Protein AF-A0A3D3UJP1-F1 (afdb_monomer_lite)

Foldseek 3Di:
DVVVVVVVVVVVVVVVVVVVVVVCCVPPVVLVVLLVVLVVCVVVVNLVDDQPLCPPPDPSVVSSVVSVVVSVVSVVVVVVVVVVVVVVVVVVVVVVVVVVVVVVVVVVVVVVVVVVVVVVVD

pLDDT: mean 93.71, std 5.66, range [50.44, 97.94]

Secondary structure (DSSP, 8-state):
-HHHHHHHHHHHHHHHHHHHHHHHIIIIIHHHHHHHHHHHHHHTT------TTTT--SHHHHHHHHHHHHHHHHHHHHHHHHHHHHHHHHHHHHHHHHHHHHHHHHHHHHHHHHHHHHHH--

Radius of gyration: 36.45 Å; chains: 1; bounding box: 83×22×114 Å

Sequence (122 aa):
QLLIATAGFIAILLGVIFFACRMMGTRLTAPLAVLWQNMRALADGDHSVEIAGTDRRDEIGDMARSVLIFRDAAVENQKLATARVREQEVKNQRTEQIAELCRLFERNAEESLESFVHASSE

Structure (mmCIF, N/CA/C/O backbone):
data_AF-A0A3D3UJP1-F1
#
_entry.id   AF-A0A3D3UJP1-F1
#
loop_
_atom_site.group_PDB
_atom_site.id
_atom_site.type_symbol
_atom_site.label_atom_id
_atom_site.label_alt_id
_atom_site.label_comp_id
_atom_site.label_asym_id
_atom_site.label_entity_id
_atom_site.label_seq_id
_atom_site.pdbx_PDB_ins_code
_atom_site.Cartn_x
_atom_site.Cartn_y
_atom_site.Cartn_z
_atom_site.occupancy
_atom_site.B_iso_or_equiv
_atom_site.auth_seq_id
_atom_site.auth_comp_id
_atom_site.auth_asym_id
_atom_site.auth_atom_id
_atom_site.pdbx_PDB_model_num
ATOM 1 N N . GLN A 1 1 ? 35.139 5.011 -49.052 1.00 80.94 1 GLN A N 1
ATOM 2 C CA . GLN A 1 1 ? 34.713 3.707 -48.491 1.00 80.94 1 GLN A CA 1
ATOM 3 C C . GLN A 1 1 ? 34.881 3.664 -46.970 1.00 80.94 1 GLN A C 1
ATOM 5 O O . GLN A 1 1 ? 33.887 3.441 -46.295 1.00 80.94 1 GLN A O 1
ATOM 10 N N . LEU A 1 2 ? 36.062 3.977 -46.417 1.00 90.19 2 LEU A N 1
ATOM 11 C CA . LEU A 1 2 ? 36.317 3.935 -44.963 1.00 90.19 2 LEU A CA 1
ATOM 12 C C . LEU A 1 2 ? 35.412 4.877 -44.133 1.00 90.19 2 LEU A C 1
ATOM 14 O O . LEU A 1 2 ? 34.866 4.445 -43.129 1.00 90.19 2 LEU A O 1
ATOM 18 N N . LEU A 1 3 ? 35.152 6.105 -44.607 1.00 92.31 3 LEU A N 1
ATOM 19 C CA . LEU A 1 3 ? 34.227 7.053 -43.950 1.00 92.31 3 LEU A CA 1
ATOM 20 C C . LEU A 1 3 ? 32.760 6.584 -43.926 1.00 92.31 3 LEU A C 1
ATOM 22 O O . LEU A 1 3 ? 32.035 6.853 -42.976 1.00 92.31 3 LEU A O 1
ATOM 26 N N . ILE A 1 4 ? 32.313 5.880 -44.970 1.00 93.19 4 ILE A N 1
ATOM 27 C CA . ILE A 1 4 ? 30.943 5.343 -45.037 1.00 93.19 4 ILE A CA 1
ATOM 28 C C . ILE A 1 4 ? 30.816 4.163 -44.065 1.00 93.19 4 ILE A C 1
ATOM 30 O O . ILE A 1 4 ? 29.819 4.051 -43.357 1.00 93.19 4 ILE A O 1
ATOM 34 N N . ALA A 1 5 ? 31.851 3.321 -43.984 1.00 93.06 5 ALA A N 1
ATOM 35 C CA . ALA A 1 5 ? 31.901 2.212 -43.038 1.00 93.06 5 ALA A CA 1
ATOM 36 C C . ALA A 1 5 ? 31.912 2.695 -41.576 1.00 93.06 5 ALA A C 1
ATOM 38 O O . ALA A 1 5 ? 31.168 2.161 -40.755 1.00 93.06 5 ALA A O 1
ATOM 39 N N . THR A 1 6 ? 32.689 3.734 -41.246 1.00 94.75 6 THR A N 1
ATOM 40 C CA . THR A 1 6 ? 32.712 4.299 -39.886 1.00 94.75 6 THR A CA 1
ATOM 41 C C . THR A 1 6 ? 31.397 4.983 -39.520 1.00 94.75 6 THR A C 1
ATOM 43 O O . THR A 1 6 ? 30.899 4.774 -38.416 1.00 94.75 6 THR A O 1
ATOM 46 N N . ALA A 1 7 ? 30.785 5.735 -40.440 1.00 95.31 7 ALA A N 1
ATOM 47 C CA . ALA A 1 7 ? 29.471 6.339 -40.218 1.00 95.31 7 ALA A CA 1
ATOM 48 C C . ALA A 1 7 ? 28.380 5.278 -39.988 1.00 95.31 7 ALA A C 1
ATOM 50 O O . ALA A 1 7 ? 27.574 5.412 -39.067 1.00 95.31 7 ALA A O 1
ATOM 51 N N . GLY A 1 8 ? 28.392 4.191 -40.769 1.00 96.81 8 GLY A N 1
ATOM 52 C CA . GLY A 1 8 ? 27.485 3.058 -40.575 1.00 96.81 8 GLY A CA 1
ATOM 53 C C . GLY A 1 8 ? 27.662 2.391 -39.209 1.00 96.81 8 GLY A C 1
ATOM 54 O O . GLY A 1 8 ? 26.680 2.120 -38.522 1.00 96.81 8 GLY A O 1
ATOM 55 N N . PHE A 1 9 ? 28.908 2.194 -38.771 1.00 97.19 9 PHE A N 1
ATOM 56 C CA . PHE A 1 9 ? 29.202 1.622 -37.456 1.00 97.19 9 PHE A CA 1
ATOM 57 C C . PHE A 1 9 ? 28.700 2.504 -36.303 1.00 97.19 9 PHE A C 1
ATOM 59 O O . PHE A 1 9 ? 28.054 2.007 -35.381 1.00 97.19 9 PHE A O 1
ATOM 66 N N . ILE A 1 10 ? 28.925 3.821 -36.379 1.00 97.50 10 ILE A N 1
ATOM 67 C CA . ILE A 1 10 ? 28.427 4.777 -35.378 1.00 97.50 10 ILE A CA 1
ATOM 68 C C . ILE A 1 10 ? 26.895 4.763 -35.332 1.00 97.50 10 ILE A C 1
ATOM 70 O O . ILE A 1 10 ? 26.317 4.723 -34.247 1.00 97.50 10 ILE A O 1
ATOM 74 N N . ALA A 1 11 ? 26.227 4.746 -36.489 1.00 97.44 11 ALA A N 1
ATOM 75 C CA . ALA A 1 11 ? 24.769 4.697 -36.551 1.00 97.44 11 ALA A CA 1
ATOM 76 C C . ALA A 1 11 ? 24.201 3.430 -35.887 1.00 97.44 11 ALA A C 1
ATOM 78 O O . ALA A 1 11 ? 23.227 3.513 -35.138 1.00 97.44 11 ALA A O 1
ATOM 79 N N . ILE A 1 12 ? 24.835 2.271 -36.098 1.00 97.69 12 ILE A N 1
ATOM 80 C CA . ILE A 1 12 ? 24.441 1.012 -35.447 1.00 97.69 12 ILE A CA 1
ATOM 81 C C . ILE A 1 12 ? 24.625 1.107 -33.931 1.00 97.69 12 ILE A C 1
ATOM 83 O O . ILE A 1 12 ? 23.706 0.762 -33.190 1.00 97.69 12 ILE A O 1
ATOM 87 N N . LEU A 1 13 ? 25.770 1.609 -33.457 1.00 97.81 13 LEU A N 1
ATOM 88 C CA . LEU A 1 13 ? 26.019 1.769 -32.021 1.00 97.81 13 LEU A CA 1
ATOM 89 C C . LEU A 1 13 ? 24.984 2.681 -31.356 1.00 97.81 13 LEU A C 1
ATOM 91 O O . LEU A 1 13 ? 24.430 2.324 -30.316 1.00 97.81 13 LEU A O 1
ATOM 95 N N . LEU A 1 14 ? 24.673 3.824 -31.972 1.00 97.94 14 LEU A N 1
ATOM 96 C CA . LEU A 1 14 ? 23.639 4.732 -31.472 1.00 97.94 14 LEU A CA 1
ATOM 97 C C . LEU A 1 14 ? 22.260 4.064 -31.463 1.00 97.94 14 LEU A C 1
ATOM 99 O O . LEU A 1 14 ? 21.518 4.214 -30.492 1.00 97.94 14 LEU A O 1
ATOM 103 N N . GLY A 1 15 ? 21.937 3.281 -32.495 1.00 97.94 15 GLY A N 1
ATOM 104 C CA . GLY A 1 15 ? 20.704 2.498 -32.555 1.00 97.94 15 GLY A CA 1
ATOM 105 C C . GLY A 1 15 ? 20.591 1.475 -31.420 1.00 97.94 15 GLY A C 1
ATOM 106 O O . GLY A 1 15 ? 19.545 1.384 -30.777 1.00 97.94 15 GLY A O 1
ATOM 107 N N . VAL A 1 16 ? 21.673 0.749 -31.121 1.00 97.50 16 VAL A N 1
ATOM 108 C CA . VAL A 1 16 ? 21.720 -0.231 -30.021 1.00 97.50 16 VAL A CA 1
ATOM 109 C C . VAL A 1 16 ? 21.561 0.453 -28.665 1.00 97.50 16 VAL A C 1
ATOM 111 O O . VAL A 1 16 ? 20.759 -0.003 -27.850 1.00 97.50 16 VAL A O 1
ATOM 114 N N . ILE A 1 17 ? 22.267 1.563 -28.429 1.00 96.94 17 ILE A N 1
ATOM 115 C CA . ILE A 1 17 ? 22.157 2.330 -27.178 1.00 96.94 17 ILE A CA 1
ATOM 116 C C . ILE A 1 17 ? 20.730 2.852 -27.002 1.00 96.94 17 ILE A C 1
ATOM 118 O O . ILE A 1 17 ? 20.131 2.675 -25.942 1.00 96.94 17 ILE A O 1
ATOM 122 N N . PHE A 1 18 ? 20.154 3.445 -28.049 1.00 96.69 18 PHE A N 1
ATOM 123 C CA . PHE A 1 18 ? 18.784 3.945 -28.014 1.00 96.69 18 PHE A CA 1
ATOM 124 C C . PHE A 1 18 ? 17.777 2.831 -27.687 1.00 96.69 18 PHE A C 1
ATOM 126 O O . PHE A 1 18 ? 16.910 3.003 -26.825 1.00 96.6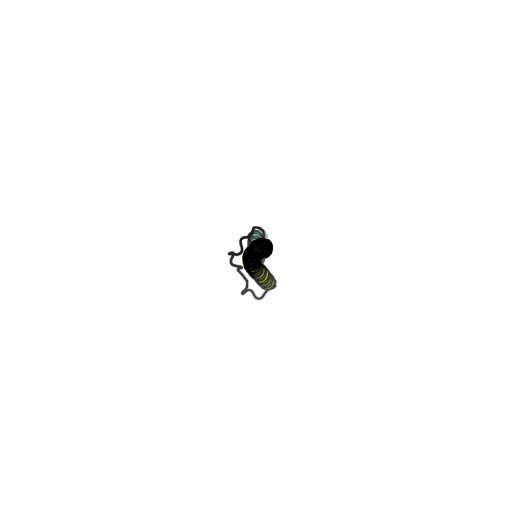9 18 PHE A O 1
ATOM 133 N N . PHE A 1 19 ? 17.919 1.665 -28.324 1.00 96.62 19 PHE A N 1
ATOM 134 C CA . PHE A 1 19 ? 17.064 0.509 -28.068 1.00 96.62 19 PHE A CA 1
ATOM 135 C C . PHE A 1 19 ? 17.215 -0.021 -26.635 1.00 96.62 19 PHE A C 1
ATOM 137 O O . PHE A 1 19 ? 16.209 -0.267 -25.964 1.00 96.62 19 PHE A O 1
ATOM 144 N N . ALA A 1 20 ? 18.448 -0.137 -26.135 1.00 94.62 20 ALA A N 1
ATOM 145 C CA . ALA A 1 20 ? 18.727 -0.572 -24.768 1.00 94.62 20 ALA A CA 1
ATOM 146 C C . ALA A 1 20 ? 18.102 0.377 -23.732 1.00 94.62 20 ALA A C 1
ATOM 148 O O . ALA A 1 20 ? 17.385 -0.081 -22.840 1.00 94.62 20 ALA A O 1
ATOM 149 N N . CYS A 1 21 ? 18.278 1.693 -23.892 1.00 93.94 21 CYS A N 1
ATOM 150 C CA . CYS A 1 21 ? 17.669 2.700 -23.018 1.00 93.94 21 CYS A CA 1
ATOM 151 C C . CYS A 1 21 ? 16.139 2.595 -23.001 1.00 93.94 21 CYS A C 1
ATOM 153 O O . CYS A 1 21 ? 15.518 2.596 -21.936 1.00 93.94 21 CYS A O 1
ATOM 155 N N . ARG A 1 22 ? 15.515 2.448 -24.177 1.00 95.00 22 ARG A N 1
ATOM 156 C CA . ARG A 1 22 ? 14.058 2.298 -24.294 1.00 95.00 22 ARG A CA 1
ATOM 157 C C . ARG A 1 22 ? 13.554 1.013 -23.625 1.00 95.00 22 ARG A C 1
ATOM 159 O O . ARG A 1 22 ? 12.514 1.026 -22.961 1.00 95.00 22 ARG A O 1
ATOM 166 N N . MET A 1 23 ? 14.284 -0.090 -23.773 1.00 93.00 23 MET A N 1
ATOM 167 C CA . MET A 1 23 ? 13.940 -1.358 -23.130 1.00 93.00 23 MET A CA 1
ATOM 168 C C . MET A 1 23 ? 14.053 -1.260 -21.603 1.00 93.00 23 MET A C 1
ATOM 170 O O . MET A 1 23 ? 13.170 -1.723 -20.886 1.00 93.00 23 MET A O 1
ATOM 174 N N . MET A 1 24 ? 15.101 -0.615 -21.095 1.00 90.94 24 MET A N 1
ATOM 175 C CA . MET A 1 24 ? 15.329 -0.472 -19.657 1.00 90.94 24 MET A CA 1
ATOM 176 C C . MET A 1 24 ? 14.267 0.419 -18.997 1.00 90.94 24 MET A C 1
ATOM 178 O O . MET A 1 24 ? 13.715 0.055 -17.958 1.00 90.94 24 MET A O 1
ATOM 182 N N . GLY A 1 25 ? 13.888 1.522 -19.653 1.00 88.12 25 GLY A N 1
ATOM 183 C CA . GLY A 1 25 ? 12.824 2.405 -19.171 1.00 88.12 25 GLY A CA 1
ATOM 184 C C . GLY A 1 25 ? 11.466 1.706 -19.046 1.00 88.12 25 GLY A C 1
ATOM 185 O O . GLY A 1 25 ? 10.752 1.910 -18.067 1.00 88.12 25 GLY A O 1
ATOM 186 N N . THR A 1 26 ? 11.123 0.836 -19.999 1.00 88.38 26 THR A N 1
ATOM 187 C CA . THR A 1 26 ? 9.838 0.112 -20.002 1.00 88.38 26 THR A CA 1
ATOM 188 C C . THR A 1 26 ? 9.816 -1.098 -19.069 1.00 88.38 26 THR A C 1
ATOM 190 O O . THR A 1 26 ? 8.762 -1.432 -18.531 1.00 88.38 26 THR A O 1
ATOM 193 N N . ARG A 1 27 ? 10.959 -1.757 -18.847 1.00 89.19 27 ARG A N 1
ATOM 194 C CA . ARG A 1 27 ? 11.024 -2.979 -18.029 1.00 89.19 27 ARG A CA 1
ATOM 195 C C . ARG A 1 27 ? 11.295 -2.731 -16.550 1.00 89.19 27 ARG A C 1
ATOM 197 O O . ARG A 1 27 ? 10.809 -3.517 -15.738 1.00 89.19 27 ARG A O 1
ATOM 204 N N . LEU A 1 28 ? 12.037 -1.672 -16.218 1.00 90.31 28 LEU A N 1
ATOM 205 C CA . LEU A 1 28 ? 12.448 -1.352 -14.847 1.00 90.31 28 LEU A CA 1
ATOM 206 C C . LEU A 1 28 ? 11.873 -0.012 -14.383 1.00 90.31 28 LEU A C 1
ATOM 208 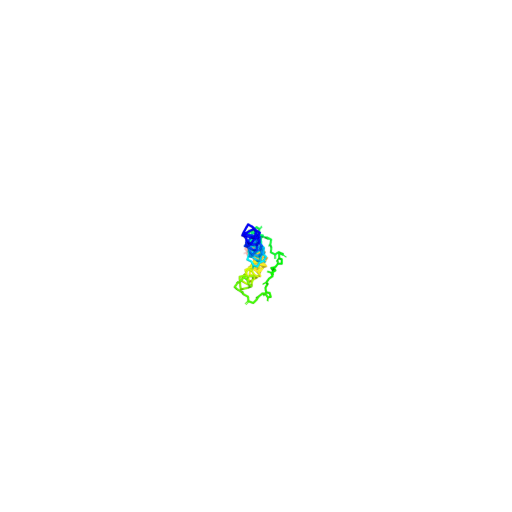O O . LEU A 1 28 ? 11.087 0.024 -13.441 1.00 90.31 28 LEU A O 1
ATOM 212 N N . THR A 1 29 ? 12.245 1.090 -15.039 1.00 93.31 29 THR A N 1
ATOM 213 C CA . THR A 1 29 ? 11.990 2.441 -14.508 1.00 93.31 29 THR A CA 1
ATOM 214 C C . THR A 1 29 ? 10.503 2.759 -14.384 1.00 93.31 29 THR A C 1
ATOM 216 O O . THR A 1 29 ? 10.068 3.205 -13.326 1.00 93.31 29 THR A O 1
ATOM 219 N N . ALA A 1 30 ? 9.711 2.513 -15.431 1.00 93.31 30 ALA A N 1
ATOM 220 C CA . ALA A 1 30 ? 8.277 2.789 -15.398 1.00 93.31 30 ALA A CA 1
ATOM 221 C C . ALA A 1 30 ? 7.531 1.923 -14.357 1.00 93.31 30 ALA A C 1
ATOM 223 O O . ALA A 1 30 ? 6.822 2.495 -13.531 1.00 93.31 30 ALA A O 1
ATOM 224 N N . PRO A 1 31 ? 7.724 0.589 -14.297 1.00 92.94 31 PRO A N 1
ATOM 225 C CA . PRO A 1 31 ? 7.131 -0.239 -13.243 1.00 92.94 31 PRO A CA 1
ATOM 226 C C . PRO A 1 31 ? 7.521 0.180 -11.819 1.00 92.94 31 PRO A C 1
ATOM 228 O O . PRO A 1 31 ? 6.663 0.224 -10.941 1.00 92.94 31 PRO A O 1
ATOM 231 N N . LEU A 1 32 ? 8.789 0.537 -11.585 1.00 94.44 32 LEU A N 1
ATOM 232 C CA . LEU A 1 32 ? 9.240 1.019 -10.276 1.00 94.44 32 LEU A CA 1
ATOM 233 C C . LEU A 1 32 ? 8.583 2.348 -9.893 1.00 94.44 32 LEU A C 1
ATOM 235 O O . LEU A 1 32 ? 8.193 2.528 -8.742 1.00 94.44 32 LEU A O 1
ATOM 239 N N . ALA A 1 33 ? 8.419 3.262 -10.851 1.00 94.94 33 ALA A N 1
ATOM 240 C CA . ALA A 1 33 ? 7.721 4.521 -10.616 1.00 94.94 33 ALA A CA 1
ATOM 241 C C . ALA A 1 33 ? 6.244 4.297 -10.247 1.00 94.94 33 ALA A C 1
ATOM 243 O O . ALA A 1 33 ? 5.736 4.982 -9.363 1.00 94.94 33 ALA A O 1
ATOM 244 N N . VAL A 1 34 ? 5.575 3.320 -10.871 1.00 94.62 34 VAL A N 1
ATOM 245 C CA . VAL A 1 34 ? 4.194 2.937 -10.526 1.00 94.62 34 VAL A CA 1
ATOM 246 C C . VAL A 1 34 ? 4.122 2.361 -9.111 1.00 94.62 34 VAL A C 1
ATOM 248 O O . VAL A 1 34 ? 3.292 2.800 -8.320 1.00 94.62 34 VAL A O 1
ATOM 251 N N . LEU A 1 35 ? 5.018 1.436 -8.747 1.00 95.12 35 LEU A N 1
ATOM 252 C CA . LEU A 1 35 ? 5.058 0.889 -7.384 1.00 95.12 35 LEU A CA 1
ATOM 253 C C . LEU A 1 35 ? 5.322 1.972 -6.333 1.00 95.12 35 LEU A C 1
ATOM 255 O O . LEU A 1 35 ? 4.696 1.967 -5.274 1.00 95.12 35 LEU A O 1
ATOM 259 N N . TRP A 1 36 ? 6.208 2.923 -6.636 1.00 94.12 36 TRP A N 1
ATOM 260 C CA . TRP A 1 36 ? 6.472 4.062 -5.761 1.00 94.12 36 TRP A CA 1
ATOM 261 C C . TRP A 1 36 ? 5.230 4.944 -5.575 1.00 94.12 36 TRP A C 1
ATOM 263 O O . TRP A 1 36 ? 4.907 5.298 -4.443 1.00 94.12 36 TRP A O 1
ATOM 273 N N . GLN A 1 37 ? 4.499 5.251 -6.653 1.00 95.31 37 GLN A N 1
ATOM 274 C CA . GLN A 1 37 ? 3.252 6.023 -6.578 1.00 95.31 37 GLN A CA 1
ATOM 275 C C . GLN A 1 37 ? 2.180 5.296 -5.765 1.00 95.31 37 GLN A C 1
ATOM 277 O O . GLN A 1 37 ? 1.550 5.908 -4.907 1.00 95.31 37 GLN A O 1
ATOM 282 N N . ASN A 1 38 ? 2.023 3.988 -5.970 1.00 95.12 38 ASN A N 1
ATOM 283 C CA . ASN A 1 38 ? 1.078 3.184 -5.201 1.00 95.12 38 ASN A CA 1
ATOM 284 C C . ASN A 1 38 ? 1.412 3.208 -3.707 1.00 95.12 38 ASN A C 1
ATOM 286 O O . ASN A 1 38 ? 0.532 3.420 -2.880 1.00 95.12 38 ASN A O 1
ATOM 290 N N . MET A 1 39 ? 2.688 3.050 -3.347 1.00 94.69 39 MET A N 1
ATOM 291 C CA . MET A 1 39 ? 3.102 3.104 -1.946 1.00 94.69 39 MET A CA 1
ATOM 292 C C . MET A 1 39 ? 2.921 4.500 -1.337 1.00 94.69 39 MET A C 1
ATOM 294 O O . MET A 1 39 ? 2.545 4.619 -0.172 1.00 94.69 39 MET A O 1
ATOM 298 N N . ARG A 1 40 ? 3.156 5.561 -2.120 1.00 95.50 40 ARG A N 1
ATOM 299 C CA . ARG A 1 40 ? 2.882 6.946 -1.716 1.00 95.50 40 ARG A CA 1
ATOM 300 C C . ARG A 1 40 ? 1.396 7.135 -1.393 1.00 95.50 40 ARG A C 1
ATOM 302 O O . ARG A 1 40 ? 1.088 7.629 -0.318 1.00 95.50 40 ARG A O 1
ATOM 309 N N . ALA A 1 41 ? 0.505 6.679 -2.272 1.00 94.31 41 ALA A N 1
ATOM 310 C CA . ALA A 1 41 ? -0.940 6.767 -2.070 1.00 94.31 41 ALA A CA 1
ATOM 311 C C . ALA A 1 41 ? -1.401 6.002 -0.817 1.00 94.31 41 ALA A C 1
ATOM 313 O O . ALA A 1 41 ? -2.145 6.547 -0.005 1.00 94.31 41 ALA A O 1
ATOM 314 N N . LEU A 1 42 ? -0.880 4.788 -0.602 1.00 93.81 42 LEU A N 1
ATOM 315 C CA . LEU A 1 42 ? -1.149 4.018 0.618 1.00 93.81 42 LEU A CA 1
ATOM 316 C C . LEU A 1 42 ? -0.692 4.755 1.879 1.00 93.81 42 LEU A C 1
ATOM 318 O O . LEU A 1 42 ? -1.410 4.771 2.875 1.00 93.81 42 LEU A O 1
ATOM 322 N N . ALA A 1 43 ? 0.488 5.379 1.844 1.00 92.62 43 ALA A N 1
ATOM 323 C CA . ALA A 1 43 ? 1.000 6.163 2.966 1.00 92.62 43 ALA A CA 1
ATOM 324 C C . ALA A 1 43 ? 0.160 7.422 3.239 1.00 92.62 43 ALA A C 1
ATOM 326 O O . ALA A 1 43 ? 0.025 7.824 4.393 1.00 92.62 43 ALA A O 1
ATOM 327 N N . ASP A 1 44 ? -0.433 8.005 2.197 1.00 94.69 44 ASP A N 1
ATOM 328 C CA . ASP A 1 44 ? -1.357 9.136 2.296 1.00 94.69 44 ASP A CA 1
ATOM 329 C C . ASP A 1 44 ? -2.787 8.695 2.707 1.00 94.69 44 ASP A C 1
ATOM 331 O O . ASP A 1 44 ? -3.676 9.531 2.870 1.00 94.69 44 ASP A O 1
ATOM 335 N N . GLY A 1 45 ? -3.008 7.392 2.936 1.00 92.75 45 GLY A N 1
ATOM 336 C CA . GLY A 1 45 ? -4.266 6.814 3.420 1.00 92.75 45 GLY A CA 1
ATOM 337 C C . GLY A 1 45 ? -5.254 6.409 2.323 1.00 92.75 45 GLY A C 1
ATOM 338 O O . GLY A 1 45 ? -6.377 6.004 2.631 1.00 92.75 45 GLY A O 1
ATOM 339 N N . ASP A 1 46 ? -4.862 6.491 1.050 1.00 94.62 46 ASP A N 1
ATOM 340 C CA . ASP A 1 46 ? -5.669 5.989 -0.058 1.00 94.62 46 ASP A CA 1
ATOM 341 C C . ASP A 1 46 ? -5.448 4.485 -0.238 1.00 94.62 46 ASP A C 1
ATOM 343 O O . ASP A 1 46 ? -4.494 4.025 -0.867 1.00 94.62 46 ASP A O 1
ATOM 347 N N . HIS A 1 47 ? -6.369 3.701 0.317 1.00 93.44 47 HIS A N 1
ATOM 348 C CA . HIS A 1 47 ? -6.355 2.245 0.207 1.00 93.44 47 HIS A CA 1
ATOM 349 C C . HIS A 1 47 ? -7.155 1.707 -0.992 1.00 93.44 47 HIS A C 1
ATOM 351 O O . HIS A 1 47 ? -7.286 0.490 -1.138 1.00 93.44 47 HIS A O 1
ATOM 357 N N . SER A 1 48 ? -7.706 2.582 -1.840 1.00 92.31 48 SER A N 1
ATOM 358 C CA . SER A 1 48 ? -8.497 2.190 -3.016 1.00 92.31 48 SER A CA 1
ATOM 359 C C . SER A 1 48 ? -7.642 1.902 -4.251 1.00 92.31 48 SER A C 1
ATOM 361 O O . SER A 1 48 ? -8.142 1.358 -5.236 1.00 92.31 48 SER A O 1
ATOM 363 N N . VAL A 1 49 ? -6.346 2.220 -4.188 1.00 92.69 49 VAL A N 1
ATOM 364 C CA . VAL A 1 49 ? -5.422 2.066 -5.310 1.00 92.69 49 VAL A CA 1
ATOM 365 C C . VAL A 1 49 ? -5.290 0.616 -5.780 1.00 92.69 49 VAL A C 1
ATOM 367 O O . VAL A 1 49 ? -5.080 -0.329 -5.005 1.00 92.69 49 VAL A O 1
ATOM 370 N N . GLU A 1 50 ? -5.369 0.436 -7.096 1.00 91.88 50 GLU A N 1
ATOM 371 C CA . GLU A 1 50 ? -5.100 -0.843 -7.740 1.00 91.88 50 GLU A CA 1
ATOM 372 C C . GLU A 1 50 ? -3.593 -1.066 -7.890 1.00 91.88 50 GLU A C 1
ATOM 374 O O . GLU A 1 50 ? -2.866 -0.269 -8.488 1.00 91.88 50 GLU A O 1
ATOM 379 N N . ILE A 1 51 ? -3.107 -2.189 -7.360 1.00 94.06 51 ILE A N 1
ATOM 380 C CA . ILE A 1 51 ? -1.696 -2.553 -7.469 1.00 94.06 51 ILE A CA 1
ATOM 381 C C . ILE A 1 51 ? -1.471 -3.319 -8.775 1.00 94.06 51 ILE A C 1
ATOM 383 O O . ILE A 1 51 ? -1.735 -4.517 -8.865 1.00 94.06 51 ILE A O 1
ATOM 387 N N . ALA A 1 52 ? -0.985 -2.612 -9.797 1.00 90.12 52 ALA A N 1
ATOM 388 C CA . ALA A 1 52 ? -0.636 -3.189 -11.093 1.00 90.12 52 ALA A CA 1
ATOM 389 C C . ALA A 1 52 ? 0.658 -4.029 -11.043 1.00 90.12 52 ALA A C 1
ATOM 391 O O . ALA A 1 52 ? 1.549 -3.786 -10.229 1.00 90.12 52 ALA A O 1
ATOM 392 N N . GLY A 1 53 ? 0.792 -4.987 -11.968 1.00 91.38 53 GLY A N 1
ATOM 393 C CA . GLY A 1 53 ? 2.012 -5.785 -12.154 1.00 91.38 53 GLY A CA 1
ATOM 394 C C . GLY A 1 53 ? 2.151 -6.997 -11.228 1.00 91.38 53 GLY A C 1
ATOM 395 O O . GLY A 1 53 ? 3.223 -7.595 -11.170 1.00 91.38 53 GLY A O 1
ATOM 396 N N . THR A 1 54 ? 1.089 -7.381 -10.518 1.00 94.94 54 THR A N 1
ATOM 397 C CA . THR A 1 54 ? 1.053 -8.563 -9.634 1.00 94.94 54 THR A CA 1
ATOM 398 C C . THR A 1 54 ? 1.113 -9.892 -10.391 1.00 94.94 54 THR A C 1
ATOM 400 O O . THR A 1 54 ? 1.479 -10.914 -9.809 1.00 94.94 54 THR A O 1
ATOM 403 N N . ASP A 1 55 ? 0.811 -9.876 -11.688 1.00 95.50 55 ASP A N 1
ATOM 404 C CA . ASP A 1 55 ? 0.909 -10.986 -12.638 1.00 95.50 55 ASP A CA 1
ATOM 405 C C . ASP A 1 55 ? 2.335 -11.207 -13.173 1.00 95.50 55 ASP A C 1
ATOM 407 O O . ASP A 1 55 ? 2.635 -12.260 -13.749 1.00 95.50 55 ASP A O 1
ATOM 411 N N . ARG A 1 56 ? 3.245 -10.246 -12.957 1.00 94.44 56 ARG A N 1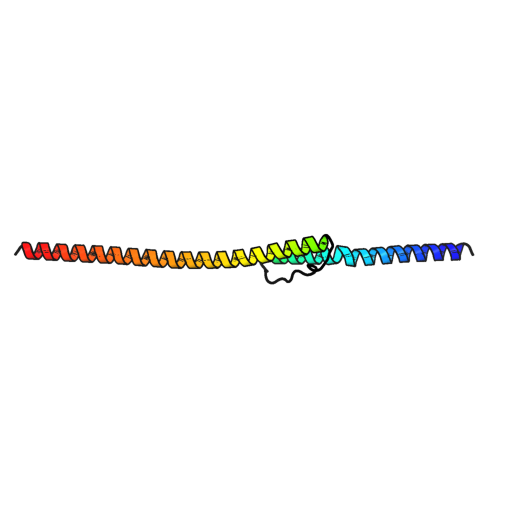
ATOM 412 C CA . ARG A 1 56 ? 4.649 -10.375 -13.361 1.00 94.44 56 ARG A CA 1
ATOM 413 C C . ARG A 1 56 ? 5.339 -11.505 -12.600 1.00 94.44 56 ARG A C 1
ATOM 415 O O . ARG A 1 56 ? 5.139 -11.704 -11.401 1.00 94.44 56 ARG A O 1
ATOM 4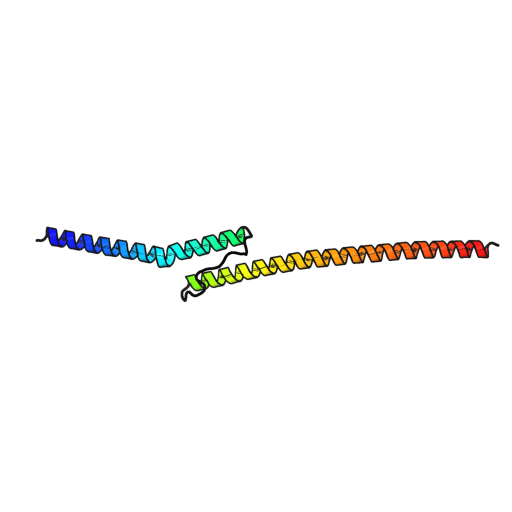22 N N . ARG A 1 57 ? 6.208 -12.225 -13.310 1.00 95.75 57 ARG A N 1
ATOM 423 C CA . ARG A 1 57 ? 6.962 -13.384 -12.799 1.00 95.75 57 ARG A CA 1
ATOM 424 C C . ARG A 1 57 ? 8.418 -13.063 -12.451 1.00 95.75 57 ARG A C 1
ATOM 426 O O . ARG A 1 57 ? 9.236 -13.970 -12.382 1.00 95.75 57 ARG A O 1
ATOM 433 N N . ASP A 1 58 ? 8.731 -11.784 -12.301 1.00 94.62 58 ASP A N 1
ATOM 434 C CA . ASP A 1 58 ? 10.045 -11.282 -11.908 1.00 94.62 58 ASP A CA 1
ATOM 435 C C . ASP A 1 58 ? 9.985 -10.642 -10.513 1.00 94.62 58 ASP A C 1
ATOM 437 O O . ASP A 1 58 ? 8.924 -10.572 -9.884 1.00 94.62 58 ASP A O 1
ATOM 441 N N . GLU A 1 59 ? 11.127 -10.146 -10.046 1.00 95.81 59 GLU A N 1
ATOM 442 C CA . GLU A 1 59 ? 11.292 -9.527 -8.730 1.00 95.81 59 GLU A CA 1
ATOM 443 C C . GLU A 1 59 ? 10.397 -8.289 -8.574 1.00 95.81 59 GLU A C 1
ATOM 445 O O . GLU A 1 59 ? 9.898 -7.998 -7.489 1.00 95.81 59 GLU A O 1
ATOM 450 N N . ILE A 1 60 ? 10.130 -7.573 -9.672 1.00 95.19 60 ILE A N 1
ATOM 451 C CA . ILE A 1 60 ? 9.199 -6.439 -9.676 1.00 95.19 60 ILE A CA 1
ATOM 452 C C . ILE A 1 60 ? 7.770 -6.921 -9.399 1.00 95.19 60 ILE A C 1
ATOM 454 O O . ILE A 1 60 ? 7.028 -6.266 -8.667 1.00 95.19 60 ILE A O 1
ATOM 458 N N . GLY A 1 61 ? 7.392 -8.081 -9.935 1.00 96.31 61 GLY A N 1
ATOM 459 C CA . GLY A 1 61 ? 6.142 -8.753 -9.591 1.00 96.31 61 GLY A CA 1
ATOM 460 C C . GLY A 1 61 ? 6.061 -9.176 -8.125 1.00 96.31 61 GLY A C 1
ATOM 461 O O . GLY A 1 61 ? 5.014 -8.998 -7.500 1.00 96.31 61 GLY A O 1
ATOM 462 N N . ASP A 1 62 ? 7.153 -9.688 -7.550 1.00 97.25 62 ASP A N 1
ATOM 463 C CA . ASP A 1 62 ? 7.211 -10.022 -6.117 1.00 97.25 62 ASP A CA 1
ATOM 464 C C . ASP A 1 62 ? 7.010 -8.780 -5.241 1.00 97.25 62 ASP A C 1
ATOM 466 O O . ASP A 1 62 ? 6.253 -8.803 -4.263 1.00 97.25 62 ASP A O 1
ATOM 470 N N . MET A 1 63 ? 7.618 -7.659 -5.634 1.00 96.00 63 MET A N 1
ATOM 471 C CA . MET A 1 63 ? 7.406 -6.372 -4.977 1.00 96.00 63 MET A CA 1
ATOM 472 C C . MET A 1 63 ? 5.953 -5.903 -5.112 1.00 96.00 63 MET A C 1
ATOM 474 O O . MET A 1 63 ? 5.357 -5.502 -4.114 1.00 96.00 63 MET A O 1
ATOM 478 N N . ALA A 1 64 ? 5.349 -6.002 -6.301 1.00 97.06 64 ALA A N 1
ATOM 479 C CA . ALA A 1 64 ? 3.943 -5.653 -6.513 1.00 97.06 64 ALA A CA 1
ATOM 480 C C . ALA A 1 64 ? 3.006 -6.473 -5.609 1.00 97.06 64 ALA A C 1
ATOM 482 O O . ALA A 1 64 ? 2.139 -5.912 -4.940 1.00 97.06 64 ALA A O 1
ATOM 483 N N . ARG A 1 65 ? 3.215 -7.793 -5.513 1.00 97.38 65 ARG A N 1
ATOM 484 C CA . ARG A 1 65 ? 2.456 -8.665 -4.597 1.00 97.38 65 ARG A CA 1
ATOM 485 C C . ARG A 1 65 ? 2.659 -8.295 -3.127 1.00 97.38 65 ARG A C 1
ATOM 487 O O . ARG A 1 65 ? 1.719 -8.365 -2.343 1.00 97.38 65 ARG A O 1
ATOM 494 N N . SER A 1 66 ? 3.856 -7.860 -2.748 1.00 96.50 66 SER A N 1
ATOM 495 C CA . SER A 1 66 ? 4.121 -7.389 -1.384 1.00 96.50 66 SER A CA 1
ATOM 496 C C . SER A 1 66 ? 3.354 -6.100 -1.073 1.00 96.50 66 SER A C 1
ATOM 498 O O . SER A 1 66 ? 2.715 -6.001 -0.029 1.00 96.50 66 SER A O 1
ATOM 500 N N . VAL A 1 67 ? 3.348 -5.133 -1.998 1.00 95.69 67 VAL A N 1
ATOM 501 C CA . VAL A 1 67 ? 2.566 -3.889 -1.860 1.00 95.69 67 VAL A CA 1
ATOM 502 C C . VAL A 1 67 ? 1.065 -4.186 -1.773 1.00 95.69 67 VAL A C 1
ATOM 504 O O . VAL A 1 67 ? 0.364 -3.569 -0.974 1.00 95.69 67 VAL A O 1
ATOM 507 N N . LEU A 1 68 ? 0.579 -5.169 -2.536 1.00 96.88 68 LEU A N 1
ATOM 508 C CA . LEU A 1 68 ? -0.800 -5.650 -2.453 1.00 96.88 68 LEU A CA 1
ATOM 509 C C . LEU A 1 68 ? -1.155 -6.130 -1.035 1.00 96.88 68 LEU A C 1
ATOM 511 O O . LEU A 1 68 ? -2.153 -5.686 -0.474 1.00 96.88 68 LEU A O 1
ATOM 515 N N . ILE A 1 69 ? -0.304 -6.964 -0.430 1.00 96.00 69 ILE A N 1
ATOM 516 C CA . ILE A 1 69 ? -0.491 -7.439 0.950 1.00 96.00 69 ILE A CA 1
ATOM 517 C C . ILE A 1 69 ? -0.525 -6.262 1.936 1.00 96.00 69 ILE A C 1
ATOM 519 O O . ILE A 1 69 ? -1.365 -6.241 2.834 1.00 96.00 69 ILE A O 1
ATOM 523 N N . PHE A 1 70 ? 0.348 -5.263 1.766 1.00 94.00 70 PHE A N 1
ATOM 524 C CA . PHE A 1 70 ? 0.350 -4.074 2.624 1.00 94.00 70 PHE A CA 1
ATOM 525 C C . PHE A 1 70 ? -0.944 -3.267 2.524 1.00 94.00 70 PHE A C 1
ATOM 527 O O . PHE A 1 70 ? -1.490 -2.878 3.556 1.00 94.00 70 PHE A O 1
ATOM 534 N N . ARG A 1 71 ? -1.462 -3.044 1.311 1.00 95.69 71 ARG A N 1
ATOM 535 C CA . ARG A 1 71 ? -2.759 -2.382 1.121 1.00 95.69 71 ARG A CA 1
ATOM 536 C C . ARG A 1 71 ? -3.874 -3.157 1.807 1.00 95.69 71 ARG A C 1
ATOM 538 O O . ARG A 1 71 ? -4.654 -2.570 2.550 1.00 95.69 71 ARG A O 1
ATOM 545 N N . ASP A 1 72 ? -3.948 -4.462 1.572 1.00 96.38 72 ASP A N 1
ATOM 546 C CA . ASP A 1 72 ? -5.027 -5.288 2.109 1.00 96.38 72 ASP A CA 1
ATOM 547 C C . ASP A 1 72 ? -4.981 -5.315 3.650 1.00 96.38 72 ASP A C 1
ATOM 549 O O . ASP A 1 72 ? -6.014 -5.185 4.310 1.00 96.38 72 ASP A O 1
ATOM 553 N N . ALA A 1 73 ? -3.779 -5.359 4.236 1.00 95.38 73 ALA A N 1
ATOM 554 C CA . ALA A 1 73 ? -3.583 -5.214 5.677 1.00 95.38 73 ALA A CA 1
ATOM 555 C C . ALA A 1 73 ? -4.001 -3.826 6.199 1.00 95.38 73 ALA A C 1
ATOM 557 O O . ALA A 1 73 ? -4.579 -3.725 7.282 1.00 95.38 73 ALA A O 1
ATOM 558 N N . ALA A 1 74 ? -3.737 -2.752 5.449 1.00 93.81 74 ALA A N 1
ATOM 559 C CA . ALA A 1 74 ? -4.148 -1.399 5.819 1.00 93.81 74 ALA A CA 1
ATOM 560 C C . ALA A 1 74 ? -5.680 -1.244 5.819 1.00 93.81 74 ALA A C 1
ATOM 562 O O . ALA A 1 74 ? -6.246 -0.708 6.777 1.00 93.81 74 ALA A O 1
ATOM 563 N N . VAL A 1 75 ? -6.361 -1.793 4.805 1.00 95.56 75 VAL A N 1
ATOM 564 C CA . VAL A 1 75 ? -7.832 -1.851 4.743 1.00 95.56 75 VAL A CA 1
ATOM 565 C C . VAL A 1 75 ? -8.398 -2.617 5.935 1.00 95.56 75 VAL A C 1
ATOM 567 O O . VAL A 1 75 ? -9.346 -2.161 6.576 1.00 95.56 75 VAL A O 1
ATOM 570 N N . GLU A 1 76 ? -7.829 -3.779 6.250 1.00 95.75 76 GLU A N 1
ATOM 571 C CA . GLU A 1 76 ? -8.315 -4.595 7.359 1.00 95.75 76 GLU A CA 1
ATOM 572 C C . GLU A 1 76 ? -8.105 -3.903 8.710 1.00 95.75 76 GLU A C 1
ATOM 574 O O . GLU A 1 76 ? -9.026 -3.830 9.524 1.00 95.75 76 GLU A O 1
ATOM 579 N N . ASN A 1 77 ? -6.942 -3.285 8.925 1.00 94.12 77 ASN A N 1
ATOM 580 C CA . ASN A 1 77 ? -6.683 -2.491 10.125 1.00 94.12 77 ASN A CA 1
ATOM 581 C C . ASN A 1 77 ? -7.674 -1.332 10.279 1.00 94.12 77 ASN A C 1
ATOM 583 O O . ASN A 1 77 ? -8.139 -1.074 11.390 1.00 94.12 77 ASN A O 1
ATOM 587 N N . GLN A 1 78 ? -8.039 -0.662 9.183 1.00 93.00 78 GLN A N 1
ATOM 588 C CA . GLN A 1 78 ? -9.044 0.399 9.207 1.00 93.00 78 GLN A CA 1
ATOM 589 C C . GLN A 1 78 ? -10.416 -0.138 9.637 1.00 93.00 78 GLN A C 1
ATOM 591 O O . GLN A 1 78 ? -11.056 0.444 10.514 1.00 93.00 78 GLN A O 1
ATOM 596 N N . LYS A 1 79 ? -10.847 -1.282 9.090 1.00 94.81 79 LYS A N 1
ATOM 597 C CA . LYS A 1 79 ? -12.104 -1.935 9.490 1.00 94.81 79 LYS A CA 1
ATOM 598 C C . LYS A 1 79 ? -12.098 -2.321 10.967 1.00 94.81 79 LYS A C 1
ATOM 600 O O . LYS A 1 79 ? -13.067 -2.049 11.677 1.00 94.81 79 LYS A O 1
ATOM 605 N N . LEU A 1 80 ? -11.004 -2.914 11.442 1.00 95.81 80 LEU A N 1
ATOM 606 C CA . LEU A 1 80 ? -10.844 -3.297 12.844 1.00 95.81 80 LEU A CA 1
ATOM 607 C C . LEU A 1 80 ? -10.848 -2.076 13.768 1.00 95.81 80 LEU A C 1
ATOM 609 O O . LEU A 1 80 ? -11.464 -2.122 14.831 1.00 95.81 80 LEU A O 1
ATOM 613 N N . ALA A 1 81 ? -10.218 -0.970 13.367 1.00 94.38 81 ALA A N 1
ATOM 614 C CA . ALA A 1 81 ? -10.251 0.276 14.125 1.00 94.38 81 ALA A CA 1
ATOM 615 C C . ALA A 1 81 ? -11.686 0.811 14.257 1.00 94.38 81 ALA A C 1
ATOM 617 O O . ALA A 1 81 ? -12.124 1.121 15.366 1.00 94.38 81 ALA A O 1
ATOM 618 N N . THR A 1 82 ? -12.457 0.836 13.165 1.00 94.88 82 THR A N 1
ATOM 619 C CA . THR A 1 82 ? -13.874 1.228 13.204 1.00 94.88 82 THR A CA 1
ATOM 620 C C . THR A 1 82 ? -14.703 0.295 14.091 1.00 94.88 82 THR A C 1
ATOM 622 O O . THR A 1 82 ? -15.528 0.765 14.878 1.00 94.88 82 THR A O 1
ATOM 625 N N . ALA A 1 83 ? -14.470 -1.018 14.019 1.00 95.81 83 ALA A N 1
ATOM 626 C CA . ALA A 1 83 ? -15.158 -1.991 14.864 1.00 95.81 83 ALA A CA 1
ATOM 627 C C . ALA A 1 83 ? -14.854 -1.776 16.357 1.00 95.81 83 ALA A C 1
ATOM 629 O O . ALA A 1 83 ? -15.777 -1.785 17.170 1.00 95.81 83 ALA A O 1
ATOM 630 N N . ARG A 1 84 ? -13.592 -1.501 16.714 1.00 95.69 84 ARG A N 1
ATOM 631 C CA . ARG A 1 84 ? -13.178 -1.212 18.098 1.00 95.69 84 ARG A CA 1
ATOM 632 C C . ARG A 1 84 ? -13.831 0.048 18.652 1.00 95.69 84 ARG A C 1
ATOM 634 O O . ARG A 1 84 ? -14.295 0.028 19.786 1.00 95.69 84 ARG A O 1
ATOM 641 N N . VAL A 1 85 ? -13.903 1.121 17.860 1.00 96.12 85 VAL A N 1
ATOM 642 C CA . VAL A 1 85 ? -14.597 2.356 18.269 1.00 96.12 85 VAL A CA 1
ATOM 643 C C . VAL A 1 85 ? -16.067 2.061 18.571 1.00 96.12 85 VAL A C 1
ATOM 645 O O . VAL A 1 85 ? -16.580 2.475 19.607 1.00 96.12 85 VAL A O 1
ATOM 648 N N . ARG A 1 86 ? -16.731 1.275 17.716 1.00 95.19 86 ARG A N 1
ATOM 649 C CA . ARG A 1 86 ? -18.130 0.884 17.923 1.00 95.19 86 ARG A CA 1
ATOM 650 C C . ARG A 1 86 ? -18.323 0.005 19.158 1.00 95.19 86 ARG A C 1
ATOM 652 O O . ARG A 1 86 ? -19.285 0.190 19.894 1.00 95.19 86 ARG A O 1
ATOM 659 N N . GLU A 1 87 ? -17.428 -0.952 19.386 1.00 96.19 87 GLU A N 1
ATOM 660 C CA . GLU A 1 87 ? -17.473 -1.808 20.574 1.00 96.19 87 GLU A CA 1
ATOM 661 C C . GLU A 1 87 ? -17.274 -0.990 21.855 1.00 96.19 87 GLU A C 1
ATOM 663 O O . GLU A 1 87 ? -17.983 -1.205 22.839 1.00 96.19 87 GLU A O 1
ATOM 668 N N . GLN A 1 88 ? -16.345 -0.031 21.836 1.00 96.38 88 GLN A N 1
ATOM 669 C CA . GLN A 1 88 ? -16.104 0.855 22.967 1.00 96.38 88 GLN A CA 1
ATOM 670 C C . GLN A 1 88 ? -17.330 1.717 23.273 1.00 96.38 88 GLN A C 1
ATOM 672 O O . GLN A 1 88 ? -17.713 1.829 24.433 1.00 96.38 88 GLN A O 1
ATOM 677 N N . GLU A 1 89 ? -17.984 2.256 22.246 1.00 96.19 89 GLU A N 1
ATOM 678 C CA . GLU A 1 89 ? -19.216 3.029 22.404 1.00 96.19 89 GLU A CA 1
ATOM 679 C C . GLU A 1 89 ? -20.328 2.193 23.059 1.00 96.19 89 GLU A C 1
ATOM 681 O O . GLU A 1 89 ? -20.932 2.607 24.046 1.00 96.19 89 GLU A O 1
ATOM 686 N N . VAL A 1 90 ? -20.530 0.952 22.601 1.00 96.56 90 VAL A N 1
ATOM 687 C CA . VAL A 1 90 ? -21.506 0.031 23.210 1.00 96.56 90 VAL A CA 1
ATOM 688 C C . VAL A 1 90 ? -21.150 -0.294 24.666 1.00 96.56 90 VAL A C 1
ATOM 690 O O . VAL A 1 90 ? -22.038 -0.393 25.514 1.00 96.56 90 VAL A O 1
ATOM 693 N N . LYS A 1 91 ? -19.863 -0.467 24.986 1.00 96.12 91 LYS A N 1
ATOM 694 C CA . LYS A 1 91 ? -19.406 -0.696 26.367 1.00 96.12 91 LYS A CA 1
ATOM 695 C C . LYS A 1 91 ? -19.660 0.518 27.261 1.00 96.12 91 LYS A C 1
ATOM 697 O O . LYS A 1 91 ? -20.114 0.335 28.393 1.00 96.12 91 LYS A O 1
ATOM 702 N N . ASN A 1 92 ? -19.413 1.725 26.759 1.00 96.88 92 ASN A N 1
ATOM 703 C CA . ASN A 1 92 ? -19.665 2.968 27.485 1.00 96.88 92 ASN A CA 1
ATOM 704 C C . ASN A 1 92 ? -21.161 3.110 27.802 1.00 96.88 92 ASN A C 1
ATOM 706 O O . ASN A 1 92 ? -21.519 3.251 28.969 1.00 96.88 92 ASN A O 1
ATOM 710 N N . GLN A 1 93 ? -22.033 2.919 26.806 1.00 96.50 93 GLN A N 1
ATOM 711 C CA . GLN A 1 93 ? -23.491 2.954 26.986 1.00 96.50 93 GLN A CA 1
ATOM 712 C C . GLN A 1 93 ? -23.979 1.938 28.026 1.00 96.50 93 GLN A C 1
ATOM 714 O O . GLN A 1 93 ? -24.789 2.260 28.891 1.00 96.50 93 GLN A O 1
ATOM 719 N N . ARG A 1 94 ? -23.454 0.705 27.994 1.00 96.38 94 ARG A N 1
ATOM 720 C CA . ARG A 1 94 ? -23.782 -0.313 29.008 1.00 96.38 94 ARG A CA 1
ATOM 721 C C . ARG A 1 94 ? -23.341 0.101 30.408 1.00 96.38 94 ARG A C 1
ATOM 723 O O . ARG A 1 94 ? -24.052 -0.156 31.372 1.00 96.38 94 ARG A O 1
ATOM 730 N N . THR A 1 95 ? -22.169 0.719 30.521 1.00 97.12 95 THR A N 1
ATOM 731 C CA . THR A 1 95 ? -21.633 1.179 31.807 1.00 97.12 95 THR A CA 1
ATOM 732 C C . THR A 1 95 ? -22.509 2.284 32.389 1.00 97.12 95 THR A C 1
ATOM 734 O O . THR A 1 95 ? -22.841 2.238 33.571 1.00 97.12 95 THR A O 1
ATOM 737 N N . GLU A 1 96 ? -22.946 3.229 31.557 1.00 96.81 96 GLU A N 1
ATOM 738 C CA . GLU A 1 96 ? -23.874 4.291 31.954 1.00 96.81 96 GLU A CA 1
ATOM 739 C C . GLU A 1 96 ? -25.228 3.735 32.404 1.00 96.81 96 GLU A C 1
ATOM 741 O O . GLU A 1 96 ? -25.708 4.107 33.473 1.00 96.81 96 GLU A O 1
ATOM 746 N N . GLN A 1 97 ? -25.796 2.784 31.656 1.00 96.88 97 GLN A N 1
ATOM 747 C CA . GLN A 1 97 ? -27.050 2.118 32.027 1.00 96.88 97 GLN A CA 1
ATOM 748 C C . GLN A 1 97 ? -26.945 1.406 33.379 1.00 96.88 97 GLN A C 1
ATOM 750 O O . GLN A 1 97 ? -27.830 1.533 34.221 1.00 96.88 97 GLN A O 1
ATOM 755 N N . ILE A 1 98 ? -25.854 0.671 33.618 1.00 97.12 98 ILE A N 1
ATOM 756 C CA . ILE A 1 98 ? -25.628 -0.001 34.904 1.00 97.12 98 ILE A CA 1
ATOM 757 C C . ILE A 1 98 ? -25.496 1.029 36.030 1.00 97.12 98 ILE A C 1
ATOM 759 O O . ILE A 1 98 ? -26.094 0.853 37.088 1.00 97.12 98 ILE A O 1
ATOM 763 N N . ALA A 1 99 ? -24.757 2.119 35.808 1.00 96.75 99 ALA A N 1
ATOM 764 C CA . ALA A 1 99 ? -24.613 3.177 36.802 1.00 96.75 99 ALA A CA 1
ATOM 765 C C . ALA A 1 99 ? -25.959 3.841 37.138 1.00 96.75 99 ALA A C 1
ATOM 767 O O . ALA A 1 99 ? -26.224 4.141 38.302 1.00 96.75 99 ALA A O 1
ATOM 768 N N . GLU A 1 100 ? -26.824 4.049 36.145 1.00 97.19 100 GLU A N 1
ATOM 769 C CA . GLU A 1 100 ? -28.177 4.565 36.356 1.00 97.19 100 GLU A CA 1
ATOM 770 C C . GLU A 1 100 ? -29.039 3.593 37.172 1.00 97.19 100 GLU A C 1
ATOM 772 O O . GLU A 1 100 ? -29.675 4.015 38.141 1.00 97.19 100 GLU A O 1
ATOM 777 N N . LEU A 1 101 ? -29.007 2.298 36.840 1.00 96.94 101 LEU A N 1
ATOM 778 C CA . LEU A 1 101 ? -29.719 1.258 37.586 1.00 96.94 101 LEU A CA 1
ATOM 779 C C . LEU A 1 101 ? -29.262 1.186 39.047 1.00 96.94 101 LEU A C 1
ATOM 781 O O . LEU A 1 101 ? -30.110 1.110 39.934 1.00 96.94 101 LEU A O 1
ATOM 785 N N . CYS A 1 102 ? -27.954 1.267 39.315 1.00 96.94 102 CYS A N 1
ATOM 786 C CA . CYS A 1 102 ? -27.429 1.300 40.683 1.00 96.94 102 CYS A CA 1
ATOM 787 C C . CYS A 1 102 ? -27.942 2.520 41.461 1.00 96.94 102 CYS A C 1
ATOM 789 O O . CYS A 1 102 ? -28.434 2.361 42.573 1.00 96.94 102 CYS A O 1
ATOM 791 N N . ARG A 1 103 ? -27.916 3.722 40.865 1.00 96.81 103 ARG A N 1
ATOM 792 C CA . ARG A 1 103 ? -28.448 4.936 41.516 1.00 96.81 103 ARG A CA 1
ATOM 793 C C . ARG A 1 103 ? -29.949 4.844 41.778 1.00 96.81 103 ARG A C 1
ATOM 795 O O . ARG A 1 103 ? -30.432 5.354 42.783 1.00 96.81 103 ARG A O 1
ATOM 802 N N . LEU A 1 104 ? -30.707 4.252 40.854 1.00 96.31 104 LEU A N 1
ATOM 803 C CA . LEU A 1 104 ? -32.146 4.059 41.024 1.00 96.31 104 LEU A CA 1
ATOM 804 C C . LEU A 1 104 ? -32.435 3.053 42.142 1.00 96.31 104 LEU A C 1
ATOM 806 O O . LEU A 1 104 ? -33.315 3.290 42.961 1.00 96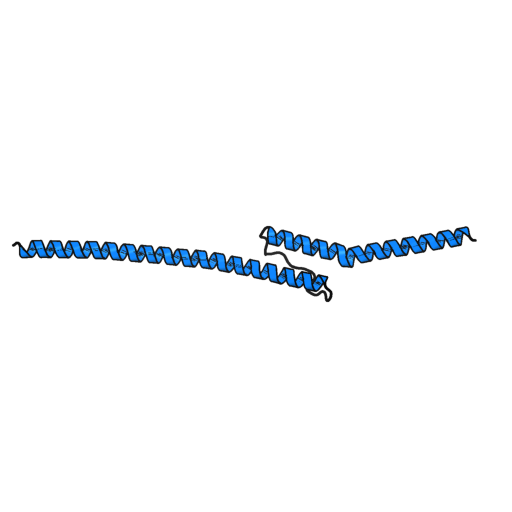.31 104 LEU A O 1
ATOM 810 N N . PHE A 1 105 ? -31.656 1.973 42.213 1.00 96.38 105 PHE A N 1
ATOM 811 C CA . PHE A 1 105 ? -31.730 1.009 43.303 1.00 96.38 105 PHE A CA 1
ATOM 812 C C . PHE A 1 105 ? -31.413 1.645 44.664 1.00 96.38 105 PHE A C 1
ATOM 814 O O . PHE A 1 105 ? -32.183 1.452 45.600 1.00 96.38 105 PHE A O 1
ATOM 821 N N . GLU A 1 106 ? -30.335 2.431 44.769 1.00 96.12 106 GLU A N 1
ATOM 822 C CA . GLU A 1 106 ? -29.957 3.141 46.001 1.00 96.12 106 GLU A CA 1
ATOM 823 C C . GLU A 1 106 ? -31.077 4.066 46.493 1.00 96.12 106 GLU A C 1
ATOM 825 O O . GLU A 1 106 ? -31.472 3.972 47.654 1.00 96.12 106 GLU A O 1
ATOM 830 N N . ARG A 1 107 ? -31.658 4.885 45.602 1.00 95.75 107 ARG A N 1
ATOM 831 C CA . ARG A 1 107 ? -32.795 5.756 45.950 1.00 95.75 107 ARG A CA 1
ATOM 832 C C . ARG A 1 107 ? -34.011 4.970 46.433 1.00 95.75 107 ARG A C 1
ATOM 834 O O . ARG A 1 107 ? -34.610 5.328 47.439 1.00 95.75 107 ARG A O 1
ATOM 841 N N . ASN A 1 108 ? -34.367 3.891 45.736 1.00 95.81 108 ASN A N 1
ATOM 842 C CA . ASN A 1 108 ? -35.519 3.070 46.113 1.00 95.81 108 ASN A CA 1
ATOM 843 C C . ASN A 1 108 ? -35.303 2.371 4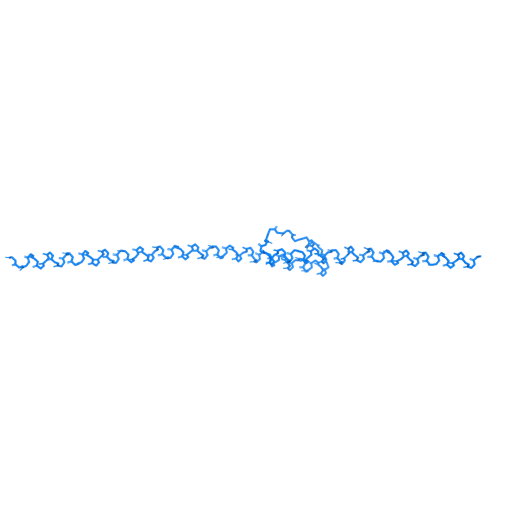7.468 1.00 95.81 108 ASN A C 1
ATOM 845 O O . ASN A 1 108 ? -36.255 2.171 48.225 1.00 95.81 108 ASN A O 1
ATOM 849 N N . ALA A 1 109 ? -34.062 1.974 47.773 1.00 94.75 109 ALA A N 1
ATOM 850 C CA . ALA A 1 109 ? -33.706 1.383 49.057 1.00 94.75 109 ALA A CA 1
ATOM 851 C C . ALA A 1 109 ? -33.812 2.406 50.199 1.00 94.75 109 ALA A C 1
ATOM 853 O O . ALA A 1 109 ? -34.351 2.068 51.250 1.00 94.75 109 ALA A O 1
ATOM 854 N N . GLU A 1 110 ? -33.353 3.642 49.982 1.00 93.94 110 GLU A N 1
ATOM 855 C CA . GLU A 1 110 ? -33.469 4.747 50.942 1.00 93.94 110 GLU A CA 1
ATOM 856 C C . GLU A 1 110 ? -34.937 5.095 51.228 1.00 93.94 110 GLU A C 1
ATOM 858 O O . GLU A 1 110 ? -35.347 5.088 52.386 1.00 93.94 110 GLU A O 1
ATOM 863 N N . GLU A 1 111 ? -35.759 5.261 50.187 1.00 93.19 111 GLU A N 1
ATOM 864 C CA . GLU A 1 111 ? -37.200 5.534 50.317 1.00 93.19 111 GLU A CA 1
ATOM 865 C C . GLU A 1 111 ? -37.933 4.417 51.082 1.00 93.19 111 GLU A C 1
ATOM 867 O O . GLU A 1 111 ? -38.745 4.671 51.976 1.00 93.19 111 GLU A O 1
ATOM 872 N N . SER A 1 112 ? -37.607 3.154 50.786 1.00 92.44 112 SER A N 1
ATOM 873 C CA . SER A 1 112 ? -38.176 2.009 51.504 1.00 92.44 112 SER A CA 1
ATOM 874 C C . SER A 1 112 ? -37.774 2.016 52.983 1.00 92.44 112 SER A C 1
ATOM 876 O O . SER A 1 112 ? -38.617 1.759 53.846 1.00 92.44 112 SER A O 1
ATOM 878 N N . LEU A 1 113 ? -36.509 2.333 53.289 1.00 92.31 113 LEU A N 1
ATOM 879 C CA . LEU A 1 113 ? -35.998 2.406 54.658 1.00 92.31 113 LEU A CA 1
ATOM 880 C C . LEU A 1 113 ? -36.660 3.550 55.443 1.00 92.31 113 LEU A C 1
ATOM 882 O O . LEU A 1 113 ? -37.088 3.334 56.576 1.00 92.31 113 LEU A O 1
ATOM 886 N N . GLU A 1 114 ? -36.810 4.731 54.834 1.00 91.25 114 GLU A N 1
ATOM 887 C CA . GLU A 1 114 ? -37.527 5.868 55.426 1.00 91.25 114 GLU A CA 1
ATOM 888 C C . GLU A 1 114 ? -38.986 5.517 55.728 1.00 91.25 114 GLU A C 1
ATOM 890 O O . GLU A 1 114 ? -39.458 5.764 56.840 1.00 91.25 114 GLU A O 1
ATOM 895 N N . SER A 1 115 ? -39.686 4.873 54.787 1.00 88.75 115 SER A N 1
ATOM 896 C CA . SER A 1 115 ? -41.079 4.456 54.992 1.00 88.75 115 SER A CA 1
ATOM 897 C C . SER A 1 115 ? -41.231 3.473 56.162 1.00 88.75 115 SER A C 1
ATOM 899 O O . SER A 1 115 ? -42.172 3.580 56.948 1.00 88.75 115 SER A O 1
ATOM 901 N N . PHE A 1 116 ? -40.274 2.552 56.331 1.00 88.06 116 PHE A N 1
ATOM 902 C CA . PHE A 1 116 ? -40.277 1.565 57.409 1.00 88.06 116 PHE A CA 1
ATOM 903 C C . PHE A 1 116 ? -40.008 2.203 58.782 1.00 88.06 116 PHE A C 1
ATOM 905 O O . PHE A 1 116 ? -40.637 1.832 59.777 1.00 88.06 116 PHE A O 1
ATOM 912 N N . VAL A 1 117 ? -39.100 3.187 58.839 1.00 86.94 117 VAL A N 1
ATOM 913 C CA . VAL A 1 117 ? -38.812 3.969 60.054 1.00 86.94 117 VAL A CA 1
ATOM 914 C C . VAL A 1 117 ? -40.018 4.821 60.450 1.00 86.94 117 VAL A C 1
ATOM 916 O O . VAL A 1 117 ? -40.385 4.837 61.626 1.00 86.94 117 VAL A O 1
ATOM 919 N N . HIS A 1 118 ? -40.671 5.478 59.487 1.00 82.38 118 HIS A N 1
ATOM 920 C CA . HIS A 1 118 ? -41.880 6.261 59.747 1.00 82.38 118 HIS A CA 1
ATOM 921 C C . HIS A 1 118 ? -43.031 5.386 60.266 1.00 82.38 118 HIS A C 1
ATOM 923 O O . HIS A 1 118 ? -43.676 5.767 61.237 1.00 82.38 118 HIS A O 1
ATOM 929 N N . ALA A 1 119 ? -43.238 4.198 59.687 1.00 83.06 119 ALA A N 1
ATOM 930 C CA . ALA A 1 119 ? -44.303 3.276 60.095 1.00 83.06 119 ALA A CA 1
ATOM 931 C C . ALA A 1 119 ? -44.068 2.595 61.456 1.00 83.06 119 ALA A C 1
ATOM 933 O O . ALA A 1 119 ? -45.022 2.170 62.092 1.00 83.06 119 ALA A O 1
ATOM 934 N N . SER A 1 120 ? -42.813 2.457 61.898 1.00 74.12 120 SER A N 1
ATOM 935 C CA . SER A 1 120 ? -42.484 1.849 63.201 1.00 74.12 120 SER A CA 1
ATOM 936 C C . SER A 1 120 ? -42.464 2.858 64.357 1.00 74.12 120 SER A C 1
ATOM 938 O O . SER A 1 120 ? -42.307 2.462 65.510 1.00 74.12 120 SER A O 1
ATOM 940 N N . SER A 1 121 ? -42.552 4.155 64.045 1.00 71.50 121 SER A N 1
ATOM 941 C CA . SER A 1 121 ? -42.528 5.256 65.020 1.00 71.50 121 SER A CA 1
ATOM 942 C C . SER A 1 121 ? -43.933 5.745 65.407 1.00 71.50 121 SER A C 1
ATOM 944 O O . SER A 1 121 ? -44.049 6.644 66.242 1.00 71.50 121 SER A O 1
ATOM 946 N N . GLU A 1 122 ? -44.972 5.165 64.800 1.00 50.44 122 GLU A N 1
ATOM 947 C CA . GLU A 1 122 ? -46.401 5.363 65.083 1.00 50.44 122 GLU A CA 1
ATOM 948 C C . GLU A 1 122 ? -46.966 4.117 65.785 1.00 50.44 122 GLU A C 1
ATOM 950 O O . GLU A 1 122 ? -47.745 4.288 66.752 1.00 50.44 122 GLU A O 1
#